Protein AF-A0A844U478-F1 (afdb_monomer_lite)

pLDDT: mean 91.59, std 9.4, range [51.28, 97.5]

Structure (mmCIF, N/CA/C/O backbone):
data_AF-A0A844U478-F1
#
_entry.id   AF-A0A844U478-F1
#
loop_
_atom_site.group_PDB
_atom_site.id
_atom_site.type_symbol
_atom_site.label_atom_id
_atom_site.label_alt_id
_atom_site.label_comp_id
_atom_site.label_asym_id
_atom_site.label_entity_id
_atom_site.label_seq_id
_atom_site.pdbx_PDB_ins_code
_atom_site.Cartn_x
_atom_site.Cartn_y
_atom_site.Cartn_z
_atom_site.occupancy
_atom_site.B_iso_or_equiv
_atom_site.auth_seq_id
_atom_site.auth_comp_id
_atom_site.auth_asym_id
_atom_site.auth_atom_id
_atom_site.pdbx_PDB_model_num
ATOM 1 N N . MET A 1 1 ? -9.979 -1.688 -21.524 1.00 51.28 1 MET A N 1
ATOM 2 C CA . MET A 1 1 ? -9.096 -0.594 -21.060 1.00 51.28 1 MET A CA 1
ATOM 3 C C . MET A 1 1 ? -8.217 -1.161 -19.961 1.00 51.28 1 MET A C 1
ATOM 5 O O . MET A 1 1 ? -8.769 -1.805 -19.079 1.00 51.28 1 MET A O 1
ATOM 9 N N . LYS A 1 2 ? -6.888 -0.999 -20.027 1.00 55.34 2 LYS A N 1
ATOM 10 C CA . LYS A 1 2 ? -6.022 -1.332 -18.884 1.00 55.34 2 LYS A CA 1
ATOM 11 C C . LYS A 1 2 ? -6.397 -0.386 -17.735 1.00 55.34 2 LYS A C 1
ATOM 13 O O . LYS A 1 2 ? -6.498 0.818 -17.969 1.00 55.34 2 LYS A O 1
ATOM 18 N N . HIS A 1 3 ? -6.673 -0.920 -16.545 1.00 64.06 3 HIS A N 1
ATOM 19 C CA . HIS A 1 3 ? -6.922 -0.092 -15.362 1.00 64.06 3 HIS A CA 1
ATOM 20 C C . HIS A 1 3 ? -5.677 0.781 -15.108 1.00 64.06 3 HIS A C 1
ATOM 22 O O . HIS A 1 3 ? -4.571 0.275 -15.305 1.00 64.06 3 HIS A O 1
ATOM 28 N N . PRO A 1 4 ? -5.793 2.056 -14.689 1.00 67.56 4 PRO A N 1
ATOM 29 C CA . PRO A 1 4 ? -4.630 2.918 -14.427 1.00 67.56 4 PRO A CA 1
ATOM 30 C C . PRO A 1 4 ? -3.580 2.261 -13.513 1.00 67.56 4 PRO A C 1
ATOM 32 O O . PRO A 1 4 ? -2.378 2.438 -13.702 1.00 67.56 4 PRO A O 1
ATOM 35 N N . ASN A 1 5 ? -4.051 1.409 -12.600 1.00 77.06 5 ASN A N 1
ATOM 36 C CA . ASN A 1 5 ? -3.255 0.624 -11.655 1.00 77.06 5 ASN A CA 1
ATOM 37 C C . ASN A 1 5 ? -2.338 -0.430 -12.301 1.00 77.06 5 ASN A C 1
ATOM 39 O O . ASN A 1 5 ? -1.393 -0.869 -11.656 1.00 77.06 5 ASN A O 1
ATOM 43 N N . HIS A 1 6 ? -2.560 -0.819 -13.560 1.00 80.31 6 HIS A N 1
ATOM 44 C CA . HIS A 1 6 ? -1.665 -1.747 -14.265 1.00 80.31 6 HIS A CA 1
ATOM 45 C C . HIS A 1 6 ? -0.330 -1.106 -14.653 1.00 80.31 6 HIS A C 1
ATOM 47 O O . HIS A 1 6 ? 0.634 -1.809 -14.928 1.00 80.31 6 HIS A O 1
ATOM 53 N N . ARG A 1 7 ? -0.244 0.228 -14.704 1.00 85.31 7 ARG A N 1
ATOM 54 C CA . ARG A 1 7 ? 1.007 0.894 -15.082 1.00 85.31 7 ARG A CA 1
ATOM 55 C C . ARG A 1 7 ? 2.120 0.608 -14.073 1.00 85.31 7 ARG A C 1
ATOM 57 O O . ARG A 1 7 ? 3.255 0.393 -14.477 1.00 85.31 7 ARG A O 1
ATOM 64 N N . VAL A 1 8 ? 1.801 0.591 -12.777 1.00 87.88 8 VAL A N 1
ATOM 65 C CA . VAL A 1 8 ? 2.813 0.389 -11.729 1.00 87.88 8 VAL A CA 1
ATOM 66 C C . VAL A 1 8 ? 3.377 -1.029 -11.721 1.00 87.88 8 VAL A C 1
ATOM 68 O O . VAL A 1 8 ? 4.557 -1.201 -11.440 1.00 87.88 8 VAL A O 1
ATOM 71 N N . THR A 1 9 ? 2.606 -2.040 -12.135 1.00 88.56 9 THR A N 1
ATOM 72 C CA . THR A 1 9 ? 3.108 -3.425 -12.211 1.00 88.56 9 THR A CA 1
ATOM 73 C C . THR A 1 9 ? 4.221 -3.587 -13.250 1.00 88.56 9 THR A C 1
ATOM 75 O O . THR A 1 9 ? 5.058 -4.477 -13.122 1.00 88.56 9 THR A O 1
ATOM 78 N N . GLU A 1 10 ? 4.261 -2.711 -14.260 1.00 89.12 10 GLU A N 1
ATOM 79 C CA . GLU A 1 10 ? 5.222 -2.738 -15.372 1.00 89.12 10 GLU A CA 1
ATOM 80 C C . GLU A 1 10 ? 6.500 -1.902 -15.097 1.00 89.12 10 GLU A C 1
ATOM 82 O O . GLU A 1 10 ? 7.448 -1.973 -15.877 1.00 89.12 10 GLU A O 1
ATOM 87 N N . LEU A 1 11 ? 6.566 -1.123 -14.004 1.00 91.44 11 LEU A N 1
ATOM 88 C CA . LEU A 1 11 ? 7.716 -0.251 -13.707 1.00 91.44 11 LEU A CA 1
ATOM 89 C C . LEU A 1 11 ? 8.960 -1.037 -13.237 1.00 91.44 11 LEU A C 1
ATOM 91 O O . LEU A 1 11 ? 8.827 -1.958 -12.428 1.00 91.44 11 LEU A O 1
ATOM 95 N N . PRO A 1 12 ? 10.188 -0.650 -13.634 1.00 91.81 12 PRO A N 1
ATOM 96 C CA . PRO A 1 12 ? 11.416 -1.166 -13.023 1.00 91.81 12 PRO A CA 1
ATOM 97 C C . PRO A 1 12 ? 11.427 -0.961 -11.501 1.00 91.81 12 PRO A C 1
ATOM 99 O O . PRO A 1 12 ? 10.872 0.021 -11.014 1.00 91.81 12 PRO A O 1
ATOM 102 N N . LYS A 1 13 ? 12.092 -1.846 -10.743 1.00 88.81 13 LYS A N 1
ATOM 103 C CA . LYS A 1 13 ? 12.074 -1.836 -9.263 1.00 88.81 13 LYS A CA 1
ATOM 104 C C . LYS A 1 13 ? 12.377 -0.459 -8.651 1.00 88.81 13 LYS A C 1
ATOM 106 O O . LYS A 1 13 ? 11.608 0.022 -7.830 1.00 88.81 13 LYS A O 1
ATOM 111 N N . GLU A 1 14 ? 13.437 0.207 -9.103 1.00 90.38 14 GLU A N 1
ATOM 112 C CA . GLU A 1 14 ? 13.825 1.528 -8.582 1.00 90.38 14 GLU A CA 1
ATOM 113 C C . GLU A 1 14 ? 12.807 2.637 -8.898 1.00 90.38 14 GLU A C 1
ATOM 115 O O . GLU A 1 14 ? 12.657 3.588 -8.132 1.00 90.38 14 GLU A O 1
ATOM 120 N N . GLU A 1 15 ? 12.119 2.550 -10.039 1.00 93.88 15 GLU A N 1
ATOM 121 C CA . GLU A 1 15 ? 11.065 3.502 -10.410 1.00 93.88 15 GLU A CA 1
ATOM 122 C C . GLU A 1 15 ? 9.772 3.212 -9.652 1.00 93.88 15 GLU A C 1
ATOM 124 O O . GLU A 1 15 ? 9.090 4.141 -9.226 1.00 93.88 15 GLU A O 1
ATOM 129 N N . LEU A 1 16 ? 9.469 1.931 -9.438 1.00 92.81 16 LEU A N 1
ATOM 130 C CA . LEU A 1 16 ? 8.332 1.473 -8.654 1.00 92.81 16 LEU A CA 1
ATOM 131 C C . LEU A 1 16 ? 8.422 1.965 -7.208 1.00 92.81 16 LEU A C 1
ATOM 133 O O . LEU A 1 16 ? 7.477 2.567 -6.707 1.00 92.81 16 LEU A O 1
ATOM 137 N N . GLU A 1 17 ? 9.566 1.763 -6.552 1.00 92.31 17 GLU A N 1
ATOM 138 C CA . GLU A 1 17 ? 9.789 2.226 -5.178 1.00 92.31 17 GLU A CA 1
ATOM 139 C C . GLU A 1 17 ? 9.626 3.748 -5.066 1.00 92.31 17 GLU A C 1
ATOM 141 O O . GLU A 1 17 ? 8.958 4.237 -4.152 1.00 92.31 17 GLU A O 1
ATOM 146 N N . LYS A 1 18 ? 10.163 4.510 -6.031 1.00 94.19 18 LYS A N 1
ATOM 147 C CA . LYS A 1 18 ? 9.986 5.970 -6.086 1.00 94.19 18 LYS A CA 1
ATOM 148 C C . LYS A 1 18 ? 8.524 6.359 -6.273 1.00 94.19 18 LYS A C 1
ATOM 150 O O . LYS A 1 18 ? 8.044 7.212 -5.533 1.00 94.19 18 LYS A O 1
ATOM 155 N N . GLU A 1 19 ? 7.818 5.740 -7.212 1.00 93.56 19 GLU A N 1
ATOM 156 C CA . GLU A 1 19 ? 6.405 6.018 -7.483 1.00 93.56 19 GLU A CA 1
ATOM 157 C C . GLU A 1 19 ? 5.548 5.759 -6.236 1.00 93.56 19 GLU A C 1
ATOM 159 O O . GLU A 1 19 ? 4.888 6.674 -5.742 1.00 93.56 19 GLU A O 1
ATOM 164 N N . ILE A 1 20 ? 5.632 4.558 -5.654 1.00 93.56 20 ILE A N 1
ATOM 165 C CA . ILE A 1 20 ? 4.851 4.165 -4.470 1.00 93.56 20 ILE A CA 1
ATOM 166 C C . ILE A 1 20 ? 5.219 5.039 -3.252 1.00 93.56 20 ILE A C 1
ATOM 168 O O . ILE A 1 20 ? 4.362 5.350 -2.420 1.00 93.56 20 ILE A O 1
ATOM 172 N N . SER A 1 21 ? 6.462 5.527 -3.148 1.00 94.12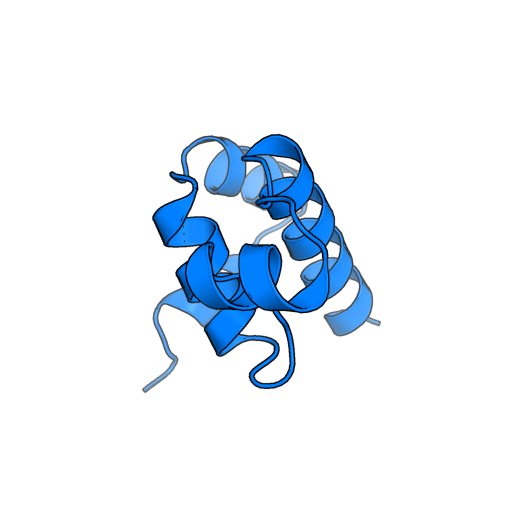 21 SER A N 1
ATOM 173 C CA . SER A 1 21 ? 6.848 6.451 -2.070 1.00 94.12 21 SER A CA 1
ATOM 174 C C . SER A 1 21 ? 6.075 7.780 -2.087 1.00 94.12 21 SER A C 1
ATOM 176 O O . SER A 1 21 ? 5.970 8.439 -1.051 1.00 94.12 21 SER A O 1
ATOM 178 N N . THR A 1 22 ? 5.498 8.161 -3.233 1.00 95.31 22 THR A N 1
ATOM 179 C CA . THR A 1 22 ? 4.670 9.371 -3.375 1.00 95.31 22 THR A CA 1
ATOM 180 C C . THR A 1 22 ? 3.188 9.136 -3.092 1.00 95.31 22 THR A C 1
ATOM 182 O O . THR A 1 22 ? 2.434 10.098 -2.951 1.00 95.31 22 THR A O 1
ATOM 185 N N . TRP A 1 23 ? 2.760 7.875 -2.998 1.00 95.56 23 TRP A N 1
ATOM 186 C CA . TRP A 1 23 ? 1.357 7.530 -2.823 1.00 95.56 23 TRP A CA 1
ATOM 187 C C . TRP A 1 23 ? 0.894 7.738 -1.385 1.00 95.56 23 TRP A C 1
ATOM 189 O O . TRP A 1 23 ? 1.627 7.500 -0.419 1.00 95.56 23 TRP A O 1
ATOM 199 N N . THR A 1 24 ? -0.362 8.152 -1.254 1.00 96.81 24 THR A N 1
ATOM 200 C CA . THR A 1 24 ? -1.069 8.198 0.021 1.00 96.81 24 THR A CA 1
ATOM 201 C C . THR A 1 24 ? -1.511 6.799 0.441 1.00 96.81 24 THR A C 1
ATOM 203 O O . THR A 1 24 ? -1.645 5.884 -0.373 1.00 96.81 24 THR A O 1
ATOM 206 N N . ARG A 1 25 ? -1.821 6.644 1.730 1.00 96.81 25 ARG A N 1
ATOM 207 C CA . ARG A 1 25 ? -2.372 5.398 2.276 1.00 96.81 25 ARG A CA 1
ATOM 208 C C . ARG A 1 25 ? -3.656 4.959 1.563 1.00 96.81 25 ARG A C 1
ATOM 210 O O . ARG A 1 25 ? -3.822 3.783 1.276 1.00 96.81 25 ARG A O 1
ATOM 217 N N . GLU A 1 26 ? -4.522 5.904 1.204 1.00 96.31 26 GLU A N 1
ATOM 218 C CA . GLU A 1 26 ? -5.756 5.625 0.460 1.00 96.31 26 GLU A CA 1
ATOM 219 C C . GLU A 1 26 ? -5.474 5.097 -0.956 1.00 96.31 26 GLU A C 1
ATOM 221 O O . GLU A 1 26 ? -6.120 4.154 -1.407 1.00 96.31 26 GLU A O 1
ATOM 226 N N . GLN A 1 27 ? -4.475 5.650 -1.653 1.00 95.81 27 GLN A N 1
ATOM 227 C CA . GLN A 1 27 ? -4.061 5.142 -2.966 1.00 95.81 27 GLN A CA 1
ATOM 228 C C . GLN A 1 27 ? -3.521 3.710 -2.873 1.00 95.81 27 GLN A C 1
ATOM 230 O O . GLN A 1 27 ? -3.856 2.885 -3.723 1.00 95.81 27 GLN A O 1
ATOM 235 N N . LEU A 1 28 ? -2.750 3.402 -1.823 1.00 96.44 28 LEU A N 1
ATOM 236 C CA . LEU A 1 28 ? -2.263 2.046 -1.553 1.00 96.44 28 LEU A CA 1
ATOM 237 C C . LEU A 1 28 ? -3.426 1.080 -1.299 1.00 96.44 28 LEU A C 1
ATOM 239 O O . LEU A 1 28 ? -3.512 0.057 -1.969 1.00 96.44 28 LEU A O 1
ATOM 243 N N . ILE A 1 29 ? -4.359 1.431 -0.407 1.00 96.50 29 ILE A N 1
ATOM 244 C CA . ILE A 1 29 ? -5.553 0.620 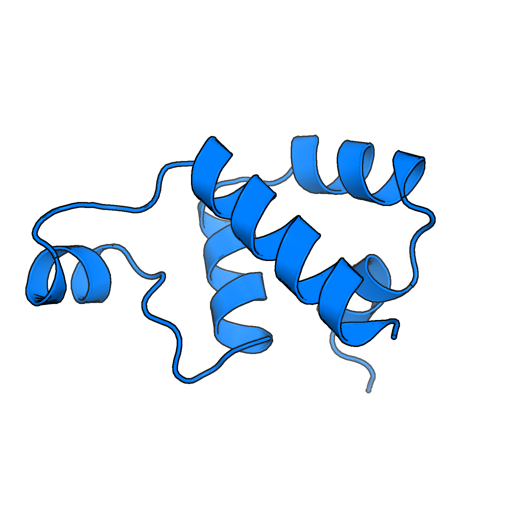-0.108 1.00 96.50 29 ILE A CA 1
ATOM 245 C C . ILE A 1 29 ? -6.362 0.350 -1.380 1.00 96.50 29 ILE A C 1
ATOM 247 O O . ILE A 1 29 ? -6.753 -0.790 -1.633 1.00 96.50 29 ILE A O 1
ATOM 251 N N . ASN A 1 30 ? -6.587 1.376 -2.203 1.00 95.19 30 ASN A N 1
ATOM 252 C CA . ASN A 1 30 ? -7.342 1.248 -3.448 1.00 95.19 30 ASN A CA 1
ATOM 253 C C . ASN A 1 30 ? -6.650 0.328 -4.457 1.00 95.19 30 ASN A C 1
ATOM 255 O O . ASN A 1 30 ? -7.316 -0.446 -5.144 1.00 95.19 30 ASN A O 1
ATOM 259 N N . TRP A 1 31 ? -5.323 0.405 -4.565 1.00 96.00 31 TRP A N 1
ATOM 260 C CA . TRP A 1 31 ? -4.574 -0.485 -5.443 1.00 96.00 31 TRP A CA 1
ATOM 261 C C . TRP A 1 31 ? -4.573 -1.921 -4.926 1.00 96.00 31 TRP A C 1
ATOM 263 O O . TRP A 1 31 ? -4.878 -2.827 -5.695 1.00 96.00 31 TRP A O 1
ATOM 273 N N . LEU A 1 32 ? -4.304 -2.119 -3.634 1.00 96.06 32 LEU A N 1
ATOM 274 C CA . LEU A 1 32 ? -4.284 -3.434 -2.992 1.00 96.06 32 LEU A CA 1
ATOM 275 C C . LEU A 1 32 ? -5.646 -4.124 -3.095 1.00 96.06 32 LEU A C 1
ATOM 277 O O . LEU A 1 32 ? -5.712 -5.264 -3.531 1.00 96.06 32 LEU A O 1
ATOM 281 N N . SER A 1 33 ? -6.737 -3.402 -2.830 1.00 95.12 33 SER A N 1
ATOM 282 C CA . SER A 1 33 ? -8.106 -3.931 -2.963 1.00 95.12 33 SER A CA 1
ATOM 283 C C . SER A 1 33 ? -8.481 -4.265 -4.411 1.00 95.12 33 SER A C 1
ATOM 285 O O . SER A 1 33 ? -9.347 -5.098 -4.662 1.00 95.12 33 SER A O 1
ATOM 287 N N . TRP A 1 34 ? -7.870 -3.583 -5.384 1.00 93.69 34 TRP A N 1
ATOM 288 C CA . TRP A 1 34 ? -8.044 -3.899 -6.801 1.00 93.69 34 TRP A CA 1
ATOM 289 C C . TRP A 1 34 ? -7.219 -5.125 -7.216 1.00 93.69 34 TRP A C 1
ATOM 291 O O . TRP A 1 34 ? -7.698 -5.929 -8.015 1.00 93.69 34 TRP A O 1
ATOM 301 N N . ASN A 1 35 ? -5.996 -5.252 -6.695 1.00 94.69 35 ASN A N 1
ATOM 302 C CA . ASN A 1 35 ? -5.066 -6.328 -7.030 1.00 94.69 35 ASN A CA 1
ATOM 303 C C . ASN A 1 35 ? -5.446 -7.657 -6.360 1.00 94.69 35 ASN A C 1
ATOM 305 O O . ASN A 1 35 ? -5.430 -8.699 -7.010 1.00 94.69 35 ASN A O 1
ATOM 309 N N . ASP A 1 36 ? -5.836 -7.607 -5.087 1.00 94.62 36 ASP A N 1
ATOM 310 C CA . ASP A 1 36 ? -6.353 -8.731 -4.312 1.00 94.62 36 ASP A CA 1
ATOM 311 C C . ASP A 1 36 ? -7.731 -8.374 -3.724 1.00 94.62 36 ASP A C 1
ATOM 3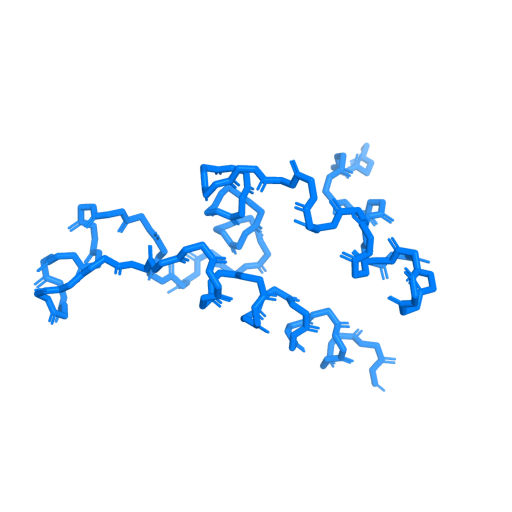13 O O . ASP A 1 36 ? -7.825 -7.809 -2.632 1.00 94.62 36 ASP A O 1
ATOM 317 N N . PRO A 1 37 ? -8.827 -8.706 -4.433 1.00 92.75 37 PRO A N 1
ATOM 318 C CA . PRO A 1 37 ? -10.186 -8.432 -3.969 1.00 92.75 37 PRO A CA 1
ATOM 319 C C . PRO A 1 37 ? -10.590 -9.171 -2.688 1.00 92.75 37 PRO A C 1
ATOM 321 O O . PRO A 1 37 ? -11.623 -8.835 -2.114 1.00 92.75 37 PRO A O 1
ATOM 324 N N . ASN A 1 38 ? -9.830 -10.192 -2.272 1.00 94.19 38 ASN A N 1
ATOM 325 C CA . ASN A 1 38 ? -10.076 -10.923 -1.027 1.00 94.19 38 ASN A CA 1
ATOM 326 C C . ASN A 1 38 ? -9.227 -10.390 0.136 1.00 94.19 38 ASN A C 1
ATOM 328 O O . ASN A 1 38 ? -9.376 -10.867 1.259 1.00 94.19 38 ASN A O 1
ATOM 332 N N . GLY A 1 39 ? -8.320 -9.446 -0.125 1.00 94.19 39 GLY A N 1
ATOM 333 C CA . GLY A 1 39 ? -7.468 -8.860 0.895 1.00 94.19 39 GLY A CA 1
ATOM 334 C C . GLY A 1 39 ? -8.195 -7.814 1.740 1.00 94.19 39 GLY A C 1
ATOM 335 O O . GLY A 1 39 ? -9.083 -7.097 1.277 1.00 94.19 39 GLY A O 1
ATOM 336 N N . VAL A 1 40 ? -7.783 -7.712 3.002 1.00 96.06 40 VAL A N 1
ATOM 337 C CA . VAL A 1 40 ? -8.421 -6.873 4.024 1.00 96.06 40 VAL A CA 1
ATOM 338 C C . VAL A 1 40 ? -7.534 -5.660 4.279 1.00 96.06 40 VAL A C 1
ATOM 340 O O . VAL A 1 40 ? -6.626 -5.684 5.109 1.00 96.06 40 VAL A O 1
ATOM 343 N N . TYR A 1 41 ? -7.754 -4.609 3.485 1.00 96.62 41 TYR A N 1
ATOM 344 C CA . TYR A 1 41 ? -6.899 -3.411 3.471 1.00 96.62 41 TYR A CA 1
ATOM 345 C C . TYR A 1 41 ? -7.598 -2.141 3.947 1.00 96.62 41 TYR A C 1
ATOM 347 O O . TYR A 1 41 ? -6.931 -1.178 4.321 1.00 96.62 41 TYR A O 1
ATOM 355 N N . LYS A 1 42 ? -8.932 -2.098 3.887 1.00 96.31 42 LYS A N 1
ATOM 356 C CA . LYS A 1 42 ? -9.694 -0.933 4.341 1.00 96.31 42 LYS A CA 1
ATOM 357 C C . LYS A 1 42 ? -9.680 -0.878 5.860 1.00 96.31 42 LYS A C 1
ATOM 359 O O . LYS A 1 42 ? -9.752 -1.912 6.512 1.00 96.31 42 LYS A O 1
ATOM 364 N N . ASP A 1 43 ? -9.647 0.334 6.404 1.00 96.94 43 ASP A N 1
ATOM 365 C CA . ASP A 1 43 ? -9.576 0.546 7.851 1.00 96.94 43 ASP A CA 1
ATOM 366 C C . ASP A 1 43 ? -10.730 -0.133 8.599 1.00 96.94 43 ASP A C 1
ATOM 368 O O . ASP A 1 43 ? -10.491 -0.754 9.625 1.00 96.94 43 ASP A O 1
ATOM 372 N N . GLU A 1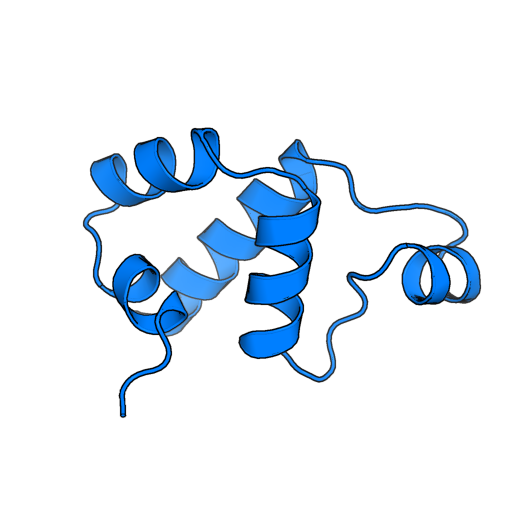 44 ? -11.959 -0.036 8.081 1.00 96.50 44 GLU A N 1
ATOM 373 C CA . GLU A 1 44 ? -13.148 -0.638 8.702 1.00 96.50 44 GLU A CA 1
ATOM 374 C C . GLU A 1 44 ? -13.028 -2.166 8.774 1.00 96.50 44 GLU A C 1
ATOM 376 O O . GLU A 1 44 ? -13.143 -2.732 9.857 1.00 96.50 44 GLU A O 1
ATOM 381 N N . ASP A 1 45 ? -12.702 -2.812 7.651 1.00 95.44 45 ASP A N 1
ATOM 382 C CA . ASP A 1 45 ? -12.552 -4.268 7.577 1.00 95.44 45 ASP A CA 1
ATOM 383 C C . ASP A 1 45 ? -11.363 -4.746 8.441 1.00 95.44 45 ASP A C 1
ATOM 385 O O . ASP A 1 45 ? -11.454 -5.735 9.165 1.00 95.44 45 ASP A O 1
ATOM 389 N N . SER A 1 46 ? -10.249 -4.006 8.418 1.00 95.56 46 SER A N 1
ATOM 390 C CA . SER A 1 46 ? -9.034 -4.324 9.180 1.00 95.56 46 SER A CA 1
ATOM 391 C C . SER A 1 46 ? -9.238 -4.175 10.693 1.00 95.56 46 SER A C 1
ATOM 393 O O . SER A 1 46 ? -8.787 -5.020 11.469 1.00 95.56 46 SER A O 1
ATOM 395 N N . LEU A 1 47 ? -9.977 -3.148 11.128 1.00 97.25 47 LEU A N 1
ATOM 396 C CA . LEU A 1 47 ? -10.341 -2.964 12.533 1.00 97.25 47 LEU A CA 1
ATOM 397 C C . LEU A 1 47 ? -11.283 -4.064 13.027 1.00 97.25 47 LEU A C 1
ATOM 399 O O . LEU A 1 47 ? -11.097 -4.532 14.150 1.00 97.25 47 LEU A O 1
ATOM 403 N N . ASP A 1 48 ? -12.253 -4.482 12.213 1.00 97.19 48 ASP A N 1
ATOM 404 C CA . ASP A 1 48 ? -13.195 -5.546 12.578 1.00 97.19 48 ASP A CA 1
ATOM 405 C C . ASP A 1 48 ? -12.510 -6.920 12.658 1.00 97.19 48 ASP A C 1
ATOM 407 O O . ASP A 1 48 ? -12.787 -7.695 13.577 1.00 97.19 48 ASP A O 1
ATOM 411 N N . GLU A 1 49 ? -11.593 -7.227 11.735 1.00 95.69 49 GLU A N 1
ATOM 412 C CA . GLU A 1 49 ? -10.918 -8.530 11.698 1.00 95.69 49 GLU A CA 1
ATOM 413 C C . GLU A 1 49 ? -9.706 -8.631 12.632 1.00 95.69 49 GLU A C 1
ATOM 415 O O . GLU A 1 49 ? -9.496 -9.665 13.274 1.00 95.69 49 GLU A O 1
ATOM 420 N N . PHE A 1 50 ? -8.895 -7.575 12.715 1.00 95.19 50 PHE A N 1
ATOM 421 C CA . PHE A 1 50 ? -7.580 -7.615 13.365 1.00 95.19 50 PHE A CA 1
ATOM 422 C C . PHE A 1 50 ? -7.426 -6.611 14.514 1.00 95.19 50 PHE A C 1
ATOM 424 O O . PHE A 1 50 ? -6.490 -6.729 15.309 1.00 95.19 50 PHE A O 1
ATOM 431 N N . GLY A 1 51 ? -8.331 -5.636 14.645 1.00 96.62 51 GLY A N 1
ATOM 432 C CA . GLY A 1 51 ? -8.257 -4.603 15.683 1.00 96.62 51 GLY A CA 1
ATOM 433 C C . GLY A 1 51 ? -7.156 -3.562 15.455 1.00 96.62 51 GLY A C 1
ATOM 434 O O . GLY A 1 51 ? -6.799 -2.831 16.382 1.00 96.62 51 GLY A O 1
ATOM 435 N N . ASN A 1 52 ? -6.605 -3.483 14.245 1.00 96.19 52 ASN A N 1
ATOM 436 C CA . ASN A 1 52 ? -5.630 -2.479 13.831 1.00 96.19 52 ASN A CA 1
ATOM 437 C C . ASN A 1 52 ? -5.939 -1.965 12.417 1.00 96.19 52 ASN A C 1
ATOM 439 O O . ASN A 1 52 ? -6.852 -2.439 11.754 1.00 96.19 52 ASN A O 1
ATOM 443 N N . ILE A 1 53 ? -5.194 -0.949 11.981 1.00 97.31 53 ILE A N 1
ATOM 444 C CA . ILE A 1 53 ? -5.242 -0.442 10.608 1.00 97.31 53 ILE A CA 1
ATOM 445 C C . ILE A 1 53 ? -3.867 -0.597 9.979 1.00 97.31 53 ILE A C 1
ATOM 447 O O . ILE A 1 53 ? -2.850 -0.431 10.657 1.00 97.31 53 ILE A O 1
ATOM 451 N N . MET A 1 54 ? -3.847 -0.844 8.674 1.00 96.62 54 MET A N 1
ATOM 452 C CA . MET A 1 54 ? -2.619 -0.851 7.892 1.00 96.62 54 MET A CA 1
ATOM 453 C C . MET A 1 54 ? -1.977 0.543 7.905 1.00 96.62 54 MET A C 1
ATOM 455 O O . MET A 1 54 ? -2.629 1.557 7.620 1.00 96.62 54 MET A O 1
ATOM 459 N N . THR A 1 55 ? -0.688 0.598 8.221 1.00 97.50 55 THR A N 1
ATOM 460 C CA . THR A 1 55 ? 0.148 1.800 8.117 1.00 97.50 55 THR A CA 1
ATOM 461 C C . THR A 1 55 ? 0.548 2.084 6.667 1.00 97.50 55 THR A C 1
ATOM 463 O O . THR A 1 55 ? 0.335 1.278 5.759 1.00 97.50 55 THR A O 1
ATOM 466 N N . ILE A 1 56 ? 1.120 3.263 6.407 1.00 97.44 56 ILE A N 1
ATOM 467 C CA . ILE A 1 56 ? 1.591 3.592 5.055 1.00 97.44 56 ILE A CA 1
ATOM 468 C C . ILE A 1 56 ? 2.814 2.746 4.675 1.00 97.44 56 ILE A C 1
ATOM 470 O O . ILE A 1 56 ? 2.926 2.334 3.524 1.00 97.44 56 ILE A O 1
ATOM 474 N N . GLU A 1 57 ? 3.699 2.450 5.626 1.00 97.44 57 GLU A N 1
ATOM 475 C CA . GLU A 1 57 ? 4.872 1.598 5.430 1.00 97.44 57 GLU A CA 1
ATOM 476 C C . GLU A 1 57 ? 4.463 0.158 5.098 1.00 97.44 57 GLU A C 1
ATOM 478 O O . GLU A 1 57 ? 4.893 -0.367 4.072 1.00 97.44 57 GLU A O 1
ATOM 483 N N . GLU A 1 58 ? 3.555 -0.437 5.879 1.00 97.12 58 GLU A N 1
ATOM 484 C CA . GLU A 1 58 ? 3.033 -1.786 5.609 1.00 97.12 58 GLU A CA 1
ATOM 485 C C . GLU A 1 58 ? 2.355 -1.861 4.237 1.00 97.12 58 GLU A C 1
ATOM 487 O O . GLU A 1 58 ? 2.603 -2.791 3.471 1.00 97.12 58 GLU A O 1
ATOM 492 N N . GLY A 1 59 ? 1.548 -0.856 3.877 1.00 97.12 59 GLY A N 1
ATOM 493 C CA . GLY A 1 59 ? 0.892 -0.820 2.568 1.00 97.12 59 GLY A CA 1
ATOM 494 C C . GLY A 1 59 ? 1.883 -0.806 1.402 1.00 97.12 59 GLY A C 1
ATOM 495 O O . GLY A 1 59 ? 1.646 -1.454 0.381 1.00 97.12 59 GLY A O 1
ATOM 496 N N . ARG A 1 60 ? 3.019 -0.114 1.556 1.00 96.75 60 ARG A N 1
ATOM 497 C CA . ARG A 1 60 ? 4.099 -0.101 0.556 1.00 96.75 60 ARG A CA 1
ATOM 498 C C . ARG A 1 60 ? 4.771 -1.462 0.446 1.00 96.75 60 ARG A C 1
ATOM 500 O O . ARG A 1 60 ? 4.966 -1.945 -0.665 1.00 96.75 60 ARG A O 1
ATOM 507 N N . GLU A 1 61 ? 5.102 -2.076 1.578 1.00 96.81 61 GLU A N 1
ATOM 508 C CA . GLU A 1 61 ? 5.749 -3.390 1.622 1.00 96.81 61 GLU A CA 1
ATOM 509 C C . GLU A 1 61 ? 4.866 -4.482 1.008 1.00 96.81 61 GLU A C 1
ATOM 511 O O . GLU A 1 61 ? 5.331 -5.248 0.162 1.00 96.81 61 GLU A O 1
ATOM 516 N N . ILE A 1 62 ? 3.577 -4.517 1.366 1.00 96.62 62 ILE A N 1
ATOM 517 C CA . ILE A 1 62 ? 2.613 -5.482 0.821 1.00 96.62 62 ILE A CA 1
ATOM 518 C C . ILE A 1 62 ? 2.486 -5.309 -0.695 1.00 96.62 62 ILE A C 1
ATOM 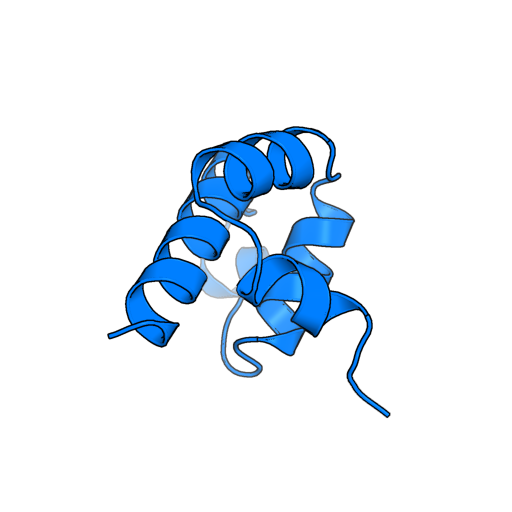520 O O . ILE A 1 62 ? 2.544 -6.296 -1.429 1.00 96.62 62 ILE A O 1
ATOM 524 N N . MET A 1 63 ? 2.343 -4.067 -1.168 1.00 95.69 63 MET A N 1
ATOM 525 C CA . MET A 1 63 ? 2.207 -3.772 -2.594 1.00 95.69 63 MET A CA 1
ATOM 526 C C . MET A 1 63 ? 3.461 -4.173 -3.382 1.00 95.69 63 MET A C 1
ATOM 528 O O . MET A 1 63 ? 3.343 -4.816 -4.424 1.00 95.69 63 MET A O 1
ATOM 532 N N . LEU A 1 64 ? 4.658 -3.839 -2.885 1.00 94.94 64 LEU A N 1
ATOM 533 C CA . LEU A 1 64 ? 5.923 -4.232 -3.514 1.00 94.94 64 LEU A CA 1
ATOM 534 C C . LEU A 1 64 ? 6.043 -5.754 -3.624 1.00 94.94 64 LEU A C 1
ATOM 536 O O . LEU A 1 64 ? 6.354 -6.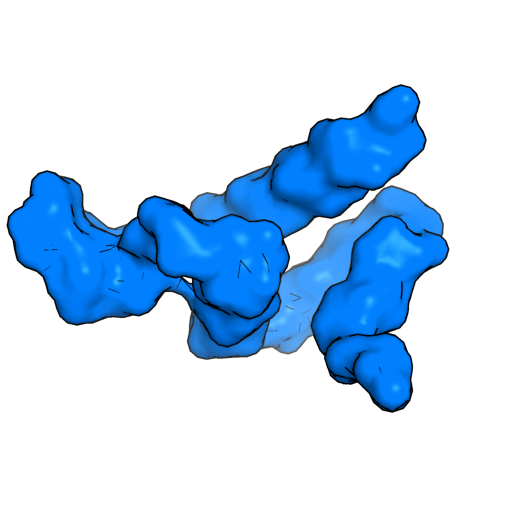257 -4.703 1.00 94.94 64 LEU A O 1
ATOM 540 N N . ARG A 1 65 ? 5.730 -6.476 -2.541 1.00 95.06 65 ARG A N 1
ATOM 541 C CA . ARG A 1 65 ? 5.758 -7.941 -2.517 1.00 95.06 65 ARG A CA 1
ATOM 542 C C . ARG A 1 65 ? 4.791 -8.548 -3.537 1.00 95.06 65 ARG A C 1
ATOM 544 O O . ARG A 1 65 ? 5.211 -9.385 -4.323 1.00 95.06 65 ARG A O 1
ATOM 551 N N . GLN A 1 66 ? 3.533 -8.101 -3.578 1.00 94.69 66 GLN A N 1
ATOM 552 C CA . GLN A 1 66 ? 2.541 -8.634 -4.527 1.00 94.69 66 GLN A CA 1
ATOM 553 C C . GLN A 1 66 ? 2.933 -8.391 -5.992 1.00 94.69 66 GLN A C 1
ATOM 555 O O . GLN A 1 66 ? 2.686 -9.235 -6.852 1.00 94.69 66 GLN A O 1
ATOM 560 N N . ILE A 1 67 ? 3.547 -7.242 -6.295 1.00 93.50 67 ILE A N 1
ATOM 561 C CA . ILE A 1 67 ? 4.042 -6.949 -7.647 1.00 93.50 67 ILE A CA 1
ATOM 562 C C . ILE A 1 67 ? 5.242 -7.836 -7.999 1.00 93.50 67 ILE A C 1
ATOM 564 O O . ILE A 1 67 ? 5.350 -8.267 -9.144 1.00 93.50 67 ILE A O 1
ATOM 568 N N . GLU A 1 68 ? 6.147 -8.089 -7.051 1.00 91.62 68 GLU A N 1
ATOM 569 C CA . GLU A 1 68 ? 7.305 -8.969 -7.249 1.00 91.62 68 GLU A CA 1
ATOM 570 C C . GLU A 1 68 ? 6.868 -10.425 -7.466 1.00 91.62 68 GLU A C 1
ATOM 572 O O . GLU A 1 68 ? 7.264 -11.024 -8.461 1.00 91.62 68 GLU A O 1
ATOM 577 N N . GLU A 1 69 ? 5.961 -10.941 -6.632 1.00 90.81 69 GLU A N 1
ATOM 578 C CA . GLU A 1 69 ? 5.377 -12.286 -6.762 1.00 90.81 69 GLU A CA 1
ATOM 579 C C . GLU A 1 69 ? 4.617 -12.474 -8.087 1.00 90.81 69 GLU A C 1
ATOM 581 O O . GLU A 1 69 ? 4.641 -13.553 -8.668 1.00 90.81 69 GLU A O 1
ATOM 586 N N . GLY A 1 70 ? 3.964 -11.428 -8.605 1.00 86.75 70 GLY A N 1
ATOM 587 C CA . GLY A 1 70 ? 3.254 -11.484 -9.888 1.00 86.75 70 GLY A CA 1
ATOM 588 C C . GLY A 1 70 ? 4.148 -11.449 -11.137 1.00 86.75 70 GLY A C 1
ATOM 589 O O . GLY A 1 70 ? 3.624 -11.533 -12.250 1.00 86.75 70 GLY A O 1
ATOM 590 N N . ARG A 1 71 ? 5.467 -11.260 -10.986 1.00 83.50 71 ARG A N 1
ATOM 591 C CA . ARG A 1 71 ? 6.440 -11.218 -12.097 1.00 83.50 71 ARG A CA 1
ATOM 592 C C . ARG A 1 71 ? 7.149 -12.548 -12.347 1.00 83.50 71 ARG A C 1
ATOM 594 O O . ARG A 1 71 ? 7.779 -12.671 -13.400 1.00 83.50 71 ARG A O 1
ATOM 601 N N . GLU A 1 72 ? 7.093 -13.474 -11.395 1.00 66.44 72 GLU A N 1
ATOM 602 C CA . GLU A 1 72 ? 7.666 -14.825 -11.496 1.00 66.44 72 GLU A CA 1
ATOM 603 C C . GLU A 1 72 ? 6.752 -15.781 -12.278 1.00 66.44 72 GLU A C 1
ATOM 605 O O . GLU A 1 72 ? 7.304 -16.609 -13.042 1.00 66.44 72 GLU A O 1
#

Sequence (72 aa):
MKHPNHRVTELPKEELEKEISTWTREQLINWLSWNDPNGVYKDEDSLDEFGNIMTIEEGREIMLRQIEEGRE

Radius of gyration: 12.25 Å; chains: 1; bounding box: 27×24×37 Å

Secondary structure (DSSP, 8-state):
---TTHHHHTS-HHHHHHHHHT--HHHHHHHHHHH-TT---SHHHHHHHHSS---HHHHHHHHHHHHHHTT-

Foldseek 3Di:
DPDPLVVLLPDDPVVNLVVLVPDDLVRLLVSCCVLDVPDQQDQVSCCVPPVGHDDSVNSSVVVSVSSVVVVD